Protein AF-A0A1Q8ZGW3-F1 (afdb_monomer)

Radius of gyration: 12.02 Å; Cα contacts (8 Å, |Δi|>4): 126; chains: 1; bounding box: 29×23×27 Å

Foldseek 3Di:
DDQDWDKDWDAFAKFFADLQLQDPPPRGDPPRCPPVPDGTDIDGDRGIDIDIGGPSVPRDNVCSPPDD

Nearest PDB structures (foldseek):
  3tbn-assembly1_A  TM=8.783E-01  e=8.863E-05  Paramagnetospirillum magneticum AMB-1
  6avj-assembly3_C  TM=8.639E-01  e=6.453E-04  Homo sapiens
  6z1p-assembly1_AV  TM=7.656E-01  e=1.396E-02  Tetrahymena thermophila SB210
  7nuo-assembly1_1  TM=2.423E-01  e=7.911E+00  rhinovirus B14

Structure (mmCIF, N/CA/C/O backbone):
data_AF-A0A1Q8ZGW3-F1
#
_entry.id   AF-A0A1Q8ZGW3-F1
#
loop_
_atom_site.group_PDB
_atom_site.id
_atom_site.type_symbol
_atom_site.label_atom_id
_atom_site.label_alt_id
_atom_site.label_comp_id
_atom_site.label_asym_id
_atom_site.label_entity_id
_atom_site.label_seq_id
_atom_site.pdbx_PDB_ins_code
_atom_site.Cartn_x
_atom_site.Cartn_y
_atom_site.Cartn_z
_atom_site.occupancy
_atom_site.B_iso_or_equiv
_atom_site.auth_seq_id
_atom_site.auth_comp_id
_atom_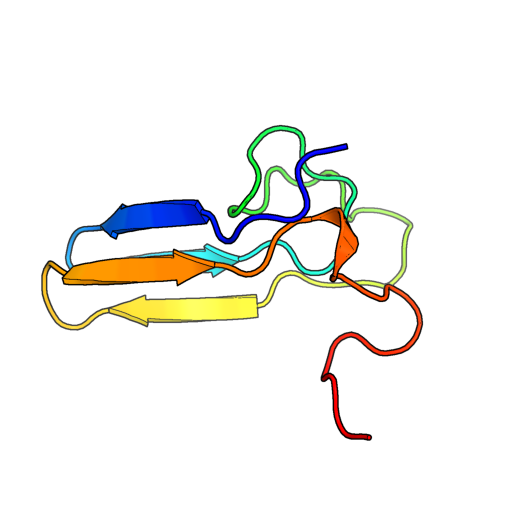site.auth_asym_id
_atom_site.auth_atom_id
_atom_site.pdbx_PDB_model_num
ATOM 1 N N . MET A 1 1 ? 14.876 11.591 2.523 1.00 51.38 1 MET A N 1
ATOM 2 C CA . MET A 1 1 ? 13.810 10.603 2.252 1.00 51.38 1 MET A CA 1
ATOM 3 C C . MET A 1 1 ? 13.199 10.238 3.593 1.00 51.38 1 MET A C 1
ATOM 5 O O . MET A 1 1 ? 13.973 9.985 4.506 1.00 51.38 1 MET A O 1
ATOM 9 N N . SER A 1 2 ? 11.877 10.341 3.765 1.00 59.28 2 SER A N 1
ATOM 10 C CA . SER A 1 2 ? 11.237 10.127 5.073 1.00 59.28 2 SER A CA 1
ATOM 11 C C . SER A 1 2 ? 11.427 8.686 5.539 1.00 59.28 2 SER A C 1
ATOM 13 O O . SER A 1 2 ? 10.906 7.759 4.932 1.00 59.28 2 SER A O 1
ATOM 15 N N . THR A 1 3 ? 12.176 8.520 6.624 1.00 74.81 3 THR A N 1
ATOM 16 C CA . THR A 1 3 ? 12.465 7.245 7.299 1.00 74.81 3 THR A CA 1
ATOM 17 C C . THR A 1 3 ? 11.422 6.888 8.360 1.00 74.81 3 THR A C 1
ATOM 19 O O . THR A 1 3 ? 11.625 5.963 9.137 1.00 74.81 3 THR A O 1
ATOM 22 N N . GLN A 1 4 ? 10.326 7.644 8.431 1.00 84.81 4 GLN A N 1
ATOM 23 C CA . GLN A 1 4 ? 9.291 7.481 9.445 1.00 84.81 4 GLN A CA 1
ATOM 24 C C . GLN A 1 4 ? 8.134 6.635 8.905 1.00 84.81 4 GLN A C 1
ATOM 26 O O . GLN A 1 4 ? 7.791 6.777 7.725 1.00 84.81 4 GLN A O 1
ATOM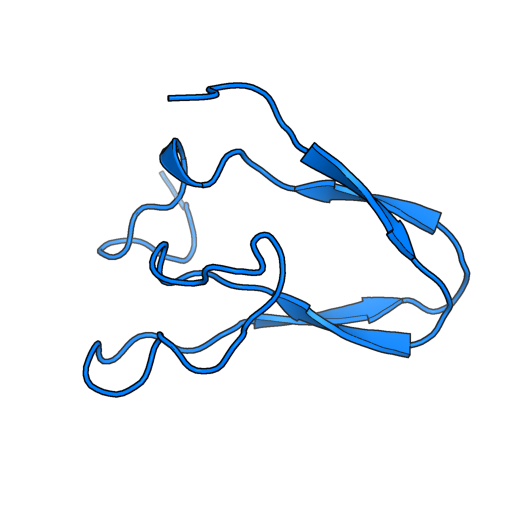 31 N N . PRO A 1 5 ? 7.526 5.780 9.747 1.00 89.31 5 PRO A N 1
ATOM 32 C CA . PRO A 1 5 ? 6.315 5.064 9.380 1.00 89.31 5 PRO A CA 1
ATOM 33 C C . PRO A 1 5 ? 5.195 6.045 9.022 1.00 89.31 5 PRO A C 1
ATOM 35 O O . PRO A 1 5 ? 5.158 7.188 9.482 1.00 89.31 5 PRO A O 1
ATOM 38 N N . ILE A 1 6 ? 4.288 5.590 8.164 1.00 90.88 6 ILE A N 1
ATOM 39 C CA . ILE A 1 6 ? 3.143 6.369 7.705 1.00 90.88 6 ILE A CA 1
ATOM 40 C C . ILE A 1 6 ? 1.887 5.727 8.271 1.00 90.88 6 ILE A C 1
ATOM 42 O O . ILE A 1 6 ? 1.536 4.613 7.891 1.00 90.88 6 ILE A O 1
ATOM 46 N N . THR A 1 7 ? 1.176 6.449 9.125 1.00 94.44 7 THR A N 1
ATOM 47 C CA . THR A 1 7 ? -0.139 6.030 9.614 1.00 94.44 7 THR A CA 1
ATOM 48 C C . THR A 1 7 ? -1.221 6.411 8.605 1.00 94.44 7 THR A C 1
ATOM 50 O O . THR A 1 7 ? -1.202 7.516 8.047 1.00 94.44 7 THR A O 1
ATOM 53 N N . ARG A 1 8 ? -2.165 5.503 8.350 1.00 95.00 8 ARG A N 1
ATOM 54 C CA . ARG A 1 8 ? -3.375 5.765 7.560 1.00 95.00 8 ARG A CA 1
ATOM 55 C C . ARG A 1 8 ? -4.595 5.216 8.274 1.00 95.00 8 ARG A C 1
ATOM 57 O O . ARG A 1 8 ? -4.587 4.075 8.719 1.00 95.00 8 ARG A O 1
ATOM 64 N N . GLU A 1 9 ? -5.638 6.026 8.326 1.00 96.19 9 GLU A N 1
ATOM 65 C CA . GLU A 1 9 ? -6.968 5.610 8.758 1.00 96.19 9 GLU A CA 1
ATOM 66 C C . GLU A 1 9 ? -7.669 4.966 7.561 1.00 96.19 9 GLU A C 1
ATOM 68 O O . GLU A 1 9 ? -7.741 5.565 6.484 1.00 96.19 9 GLU A O 1
ATOM 73 N N . LEU A 1 10 ? -8.103 3.719 7.724 1.00 96.62 10 LEU A N 1
ATOM 74 C CA . LEU A 1 10 ? -8.740 2.927 6.678 1.00 96.62 10 LEU A CA 1
ATOM 75 C C . LEU A 1 10 ? -10.048 2.358 7.196 1.00 96.62 10 LEU A C 1
ATOM 77 O O . LEU A 1 10 ? -10.140 2.015 8.366 1.00 96.62 10 LEU A O 1
ATOM 81 N N . GLU A 1 11 ? -11.027 2.241 6.308 1.00 97.44 11 GLU A N 1
ATOM 82 C CA . GLU A 1 11 ? -12.318 1.622 6.591 1.00 97.44 11 GLU A CA 1
ATOM 83 C C . GLU A 1 11 ? -12.242 0.098 6.421 1.00 97.44 11 GLU A C 1
ATOM 85 O O . GLU A 1 11 ? -11.245 -0.446 5.939 1.00 97.44 11 GLU A O 1
ATOM 90 N N . ALA A 1 12 ? -13.321 -0.599 6.780 1.00 97.38 12 ALA A N 1
ATOM 91 C CA . ALA A 1 12 ? -13.465 -2.011 6.448 1.00 97.38 12 ALA A CA 1
ATOM 92 C C . ALA A 1 12 ? -13.377 -2.214 4.927 1.00 97.38 12 ALA A C 1
ATOM 94 O O . ALA A 1 12 ? -14.073 -1.547 4.154 1.00 97.38 12 ALA A O 1
ATOM 95 N N . GLY A 1 13 ? -12.545 -3.154 4.486 1.00 96.88 13 GLY A N 1
ATOM 96 C CA . GLY A 1 13 ? -12.394 -3.455 3.069 1.00 96.88 13 GLY A CA 1
ATOM 97 C C . GLY A 1 13 ? -11.069 -4.104 2.698 1.00 96.88 13 GLY A C 1
ATOM 98 O O . GLY A 1 13 ? -10.189 -4.340 3.527 1.00 96.88 13 GLY A O 1
ATOM 99 N N . THR A 1 14 ? -10.935 -4.392 1.407 1.00 96.69 14 THR A N 1
ATOM 100 C CA . THR A 1 14 ? -9.726 -4.974 0.824 1.00 96.69 14 THR A CA 1
ATOM 101 C C . THR A 1 14 ? -8.863 -3.884 0.197 1.00 96.69 14 THR A C 1
ATOM 103 O O . THR A 1 14 ? -9.296 -3.159 -0.699 1.00 96.69 14 THR A O 1
ATOM 106 N N . TYR A 1 15 ? -7.606 -3.818 0.619 1.00 95.75 15 TYR A N 1
ATOM 107 C CA . TYR A 1 15 ? -6.609 -2.868 0.145 1.00 95.75 15 TYR A CA 1
ATOM 108 C C . TYR A 1 15 ? -5.438 -3.596 -0.508 1.00 95.75 15 TYR A C 1
ATOM 110 O O . TYR A 1 15 ? -4.999 -4.650 -0.050 1.00 95.75 15 TYR A O 1
ATOM 118 N N . TRP A 1 16 ? -4.884 -2.999 -1.561 1.00 96.12 16 TRP A N 1
ATOM 119 C CA . TRP A 1 16 ? -3.669 -3.484 -2.211 1.00 96.12 16 TRP A CA 1
ATOM 120 C C . TRP A 1 16 ? -2.484 -2.637 -1.770 1.00 96.12 16 TRP A C 1
ATOM 122 O O . TRP A 1 16 ? -2.360 -1.475 -2.157 1.00 96.12 16 TRP A O 1
ATOM 132 N N . VAL A 1 17 ? -1.610 -3.222 -0.962 1.00 95.00 17 VAL A N 1
ATOM 133 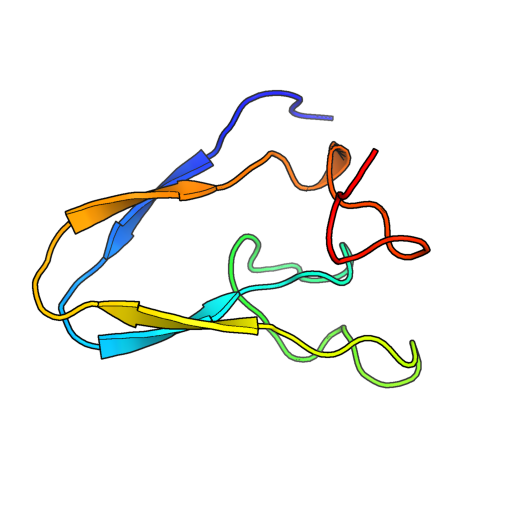C CA . VAL A 1 17 ? -0.438 -2.564 -0.388 1.00 95.00 17 VAL A CA 1
ATOM 134 C C . VAL A 1 17 ? 0.741 -2.690 -1.346 1.00 95.00 17 VAL A C 1
ATOM 136 O O . VAL A 1 17 ? 1.032 -3.763 -1.882 1.00 95.00 17 VAL A O 1
ATOM 139 N N . CYS A 1 18 ? 1.415 -1.570 -1.586 1.00 93.56 18 CYS A N 1
ATOM 140 C CA . CYS A 1 18 ? 2.604 -1.517 -2.416 1.00 93.56 18 CYS A CA 1
ATOM 141 C C . CYS A 1 18 ? 3.787 -2.170 -1.696 1.00 93.56 18 CYS A C 1
ATOM 143 O O . CYS A 1 18 ? 4.163 -1.763 -0.604 1.00 93.56 18 CYS A O 1
ATOM 145 N N . THR A 1 19 ? 4.418 -3.126 -2.366 1.00 91.25 19 THR A N 1
ATOM 146 C CA . THR A 1 19 ? 5.658 -3.792 -1.928 1.00 91.25 19 THR A CA 1
ATOM 147 C C . THR A 1 19 ? 6.835 -3.481 -2.858 1.00 91.25 19 THR A C 1
ATOM 149 O O . THR A 1 19 ? 7.980 -3.772 -2.540 1.00 91.25 19 THR A O 1
ATOM 152 N N . CYS A 1 20 ? 6.574 -2.858 -4.015 1.00 91.06 20 CYS A N 1
ATOM 153 C CA . CYS A 1 20 ? 7.577 -2.645 -5.062 1.00 91.06 20 CYS A CA 1
ATOM 154 C C . CYS A 1 20 ? 8.403 -1.358 -4.914 1.00 91.06 20 CYS A C 1
ATOM 156 O O . CYS A 1 20 ? 9.323 -1.143 -5.700 1.00 91.06 20 CYS A O 1
ATOM 158 N N . GLY A 1 21 ? 8.029 -0.465 -3.991 1.00 88.19 21 GLY A N 1
ATOM 159 C CA . GLY A 1 21 ? 8.692 0.830 -3.775 1.00 88.19 21 GLY A CA 1
ATOM 160 C C . GLY A 1 21 ? 8.516 1.867 -4.896 1.00 88.19 21 GLY A C 1
ATOM 161 O O . GLY A 1 21 ? 9.061 2.959 -4.796 1.00 88.19 21 GLY A O 1
ATOM 162 N N . ARG A 1 22 ? 7.757 1.558 -5.959 1.00 91.00 22 ARG A N 1
ATOM 163 C CA . ARG A 1 22 ? 7.569 2.433 -7.138 1.00 91.00 22 ARG A CA 1
ATOM 164 C C . ARG A 1 22 ? 6.262 3.230 -7.145 1.00 91.00 22 ARG A C 1
ATOM 166 O O . ARG A 1 22 ? 6.083 4.070 -8.019 1.00 91.00 22 ARG A O 1
ATOM 173 N N . SER A 1 23 ? 5.339 2.937 -6.228 1.00 92.19 23 SER A N 1
ATOM 174 C CA . SER A 1 23 ? 4.027 3.593 -6.209 1.00 92.19 23 SER A CA 1
ATOM 175 C C . SER A 1 23 ? 4.142 5.064 -5.831 1.00 92.19 23 SER A C 1
ATOM 177 O O . SER A 1 23 ? 4.758 5.401 -4.819 1.00 92.19 23 SER A O 1
ATOM 179 N N . GLN A 1 24 ? 3.486 5.927 -6.604 1.00 91.81 24 GLN A N 1
ATOM 180 C CA . GLN A 1 24 ? 3.323 7.342 -6.262 1.00 91.81 24 GLN A CA 1
ATOM 181 C C . GLN A 1 24 ? 2.226 7.552 -5.211 1.00 91.81 24 GLN A C 1
ATOM 183 O O . GLN A 1 24 ? 2.193 8.586 -4.552 1.00 91.81 24 GLN A O 1
ATOM 188 N N . ASN A 1 25 ? 1.362 6.552 -5.021 1.00 92.12 25 ASN A N 1
ATOM 189 C CA . ASN A 1 25 ? 0.297 6.541 -4.023 1.00 92.12 25 ASN A CA 1
ATOM 190 C C . ASN A 1 25 ? 0.650 5.653 -2.815 1.00 92.12 25 ASN A C 1
ATOM 192 O O . ASN A 1 25 ? -0.201 4.940 -2.283 1.00 92.12 25 ASN A O 1
ATOM 196 N N . TYR A 1 26 ? 1.925 5.635 -2.413 1.00 90.62 26 TYR A N 1
ATOM 197 C CA . TYR A 1 26 ? 2.374 4.876 -1.246 1.00 90.62 26 TYR A CA 1
ATOM 198 C C . TYR A 1 26 ? 1.564 5.278 0.008 1.00 90.62 2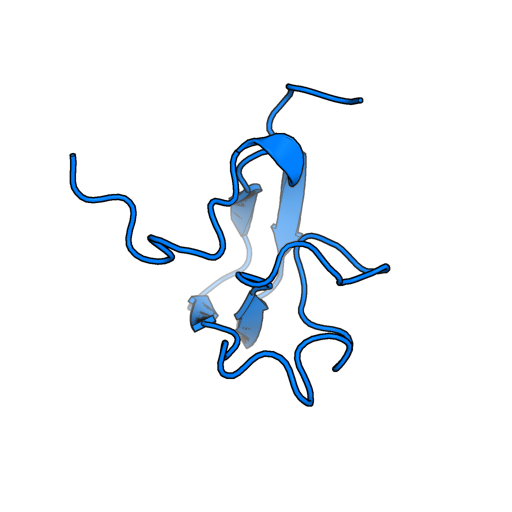6 TYR A C 1
ATOM 200 O O . TYR A 1 26 ? 1.415 6.477 0.258 1.00 90.62 26 TYR A O 1
ATOM 208 N N . PRO A 1 27 ? 1.027 4.328 0.804 1.00 93.44 27 PRO A N 1
ATOM 209 C CA . PRO A 1 27 ? 1.370 2.900 0.893 1.00 93.44 27 PRO A CA 1
ATOM 210 C C . PRO A 1 27 ? 0.623 1.960 -0.063 1.00 93.44 27 PRO A C 1
ATOM 212 O O . PRO A 1 27 ? 0.885 0.758 -0.077 1.00 93.44 27 PRO A O 1
ATOM 215 N N . PHE A 1 28 ? -0.294 2.470 -0.879 1.00 95.75 28 PHE A N 1
ATOM 216 C CA . PHE A 1 28 ? -1.138 1.652 -1.744 1.00 95.75 28 PHE A CA 1
ATOM 217 C C . PHE A 1 28 ? -0.519 1.424 -3.116 1.00 95.75 28 PHE A C 1
ATOM 219 O O . PHE A 1 28 ? 0.319 2.186 -3.600 1.00 95.75 28 PHE A O 1
ATOM 226 N N . CYS A 1 29 ? -0.928 0.339 -3.759 1.00 95.69 29 CYS A N 1
ATOM 227 C CA . CYS A 1 29 ? -0.544 0.027 -5.121 1.00 95.69 29 CYS A CA 1
ATOM 228 C C . CYS A 1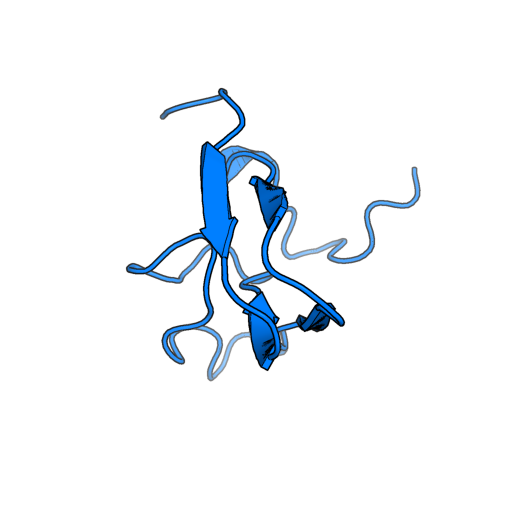 29 ? -1.307 0.908 -6.118 1.00 95.69 29 CYS A C 1
ATOM 230 O O . CYS A 1 29 ? -2.532 0.921 -6.135 1.00 95.69 29 CYS A O 1
ATOM 232 N N . ASP A 1 30 ? -0.571 1.572 -7.004 1.00 95.56 30 ASP A N 1
ATOM 233 C CA . ASP A 1 30 ? -1.083 2.384 -8.117 1.00 95.56 30 ASP A CA 1
ATOM 234 C C . ASP A 1 30 ? -0.888 1.712 -9.494 1.00 95.56 30 ASP A C 1
ATOM 236 O O . ASP A 1 30 ? -1.254 2.262 -10.527 1.00 95.56 30 ASP A O 1
ATOM 240 N N . GLY A 1 31 ? -0.298 0.512 -9.522 1.00 94.69 31 GLY A N 1
ATOM 241 C CA . GLY A 1 31 ? 0.027 -0.217 -10.752 1.00 94.69 31 GLY A CA 1
ATOM 242 C C . GLY A 1 31 ? 1.458 -0.018 -11.259 1.00 94.69 31 GLY A C 1
ATOM 243 O O . GLY A 1 31 ? 1.857 -0.713 -12.195 1.00 94.69 31 GLY A O 1
ATOM 244 N N . SER A 1 32 ? 2.270 0.821 -10.608 1.00 94.69 32 SER A N 1
ATOM 245 C CA . SER A 1 32 ? 3.680 1.055 -10.967 1.00 94.69 32 SER A CA 1
ATOM 246 C C . SER A 1 32 ? 4.588 -0.176 -10.790 1.00 94.69 32 SER A C 1
ATOM 248 O O . SER A 1 32 ? 5.754 -0.157 -11.175 1.00 94.69 32 SER A O 1
ATOM 250 N N . HIS A 1 33 ? 4.068 -1.277 -10.236 1.00 92.56 33 HIS A N 1
ATOM 251 C CA . HIS A 1 33 ? 4.782 -2.552 -10.105 1.00 92.56 33 HIS A CA 1
ATOM 252 C C . HIS A 1 33 ? 4.930 -3.317 -11.434 1.00 92.56 33 HIS A C 1
ATOM 254 O O . HIS A 1 33 ? 5.744 -4.240 -11.523 1.00 92.56 33 HIS A O 1
ATOM 260 N N . LYS A 1 34 ? 4.154 -2.981 -12.472 1.00 93.56 34 LYS A N 1
ATOM 261 C CA . LYS A 1 34 ? 4.190 -3.697 -13.758 1.00 93.56 34 LYS A CA 1
ATOM 262 C C . LYS A 1 34 ? 5.604 -3.705 -14.350 1.00 93.56 34 LYS A C 1
ATOM 264 O O . LYS A 1 34 ? 6.284 -2.687 -14.373 1.00 93.56 34 LYS A O 1
ATOM 269 N N . GLY A 1 35 ? 6.044 -4.871 -14.822 1.00 90.94 35 GLY A N 1
ATOM 270 C CA . GLY A 1 35 ? 7.385 -5.065 -15.388 1.00 90.94 35 GLY A CA 1
ATOM 271 C C . GLY A 1 35 ? 8.504 -5.267 -14.360 1.00 90.94 35 GLY A C 1
ATOM 272 O O . GLY A 1 35 ? 9.631 -5.536 -14.758 1.00 90.94 35 GLY A O 1
ATOM 273 N N . SER A 1 36 ? 8.217 -5.189 -13.054 1.00 86.44 36 SER A N 1
ATOM 274 C CA . SER A 1 36 ? 9.225 -5.423 -12.007 1.00 86.44 36 SER A CA 1
ATOM 275 C C . SER A 1 36 ? 9.307 -6.863 -11.495 1.00 86.44 36 SER A C 1
ATOM 277 O O . SER A 1 36 ? 10.213 -7.174 -10.734 1.00 86.44 36 SER A O 1
ATOM 279 N N . GLY A 1 37 ? 8.348 -7.722 -11.857 1.00 89.25 37 GLY A N 1
ATOM 280 C CA . GLY A 1 37 ? 8.197 -9.061 -11.272 1.00 89.25 37 GLY A CA 1
ATOM 281 C C . GLY A 1 37 ? 7.623 -9.067 -9.847 1.00 89.25 37 GLY A C 1
ATOM 282 O O . GLY A 1 37 ? 7.289 -10.130 -9.339 1.00 89.25 37 GLY A O 1
ATOM 283 N N . LEU A 1 38 ? 7.454 -7.896 -9.223 1.00 90.44 38 LEU A N 1
ATOM 284 C CA . LEU A 1 38 ? 6.864 -7.748 -7.893 1.00 90.44 38 LEU A CA 1
ATOM 285 C C . LEU A 1 38 ? 5.351 -7.563 -7.980 1.00 90.44 38 LEU A C 1
ATOM 287 O O . LEU A 1 38 ? 4.837 -6.947 -8.918 1.00 90.44 38 LEU A O 1
ATOM 291 N N . GLN A 1 39 ? 4.646 -8.058 -6.966 1.00 91.62 39 GLN A N 1
ATOM 292 C CA . GLN A 1 39 ? 3.192 -7.970 -6.856 1.00 91.62 39 GLN A CA 1
ATOM 293 C C . GLN A 1 39 ? 2.783 -7.269 -5.558 1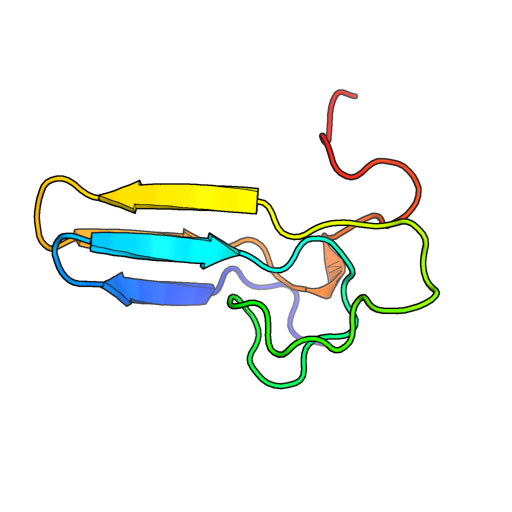.00 91.62 39 GLN A C 1
ATOM 295 O O . GLN A 1 39 ? 3.446 -7.452 -4.533 1.00 91.62 39 GLN A O 1
ATOM 300 N N . PRO A 1 40 ? 1.701 -6.472 -5.575 1.00 92.94 40 PRO A N 1
ATOM 301 C CA . PRO A 1 40 ? 1.161 -5.884 -4.359 1.00 92.94 40 PRO A CA 1
ATOM 302 C C . PRO A 1 40 ? 0.578 -6.959 -3.438 1.00 92.94 40 PRO A C 1
ATOM 304 O O . PRO A 1 40 ? 0.121 -8.007 -3.895 1.00 92.94 40 PRO A O 1
ATOM 307 N N . ARG A 1 41 ? 0.544 -6.670 -2.137 1.00 93.25 41 ARG A N 1
ATOM 308 C CA . ARG A 1 41 ? -0.044 -7.558 -1.129 1.00 93.25 41 ARG A CA 1
ATOM 309 C C . ARG A 1 41 ? -1.489 -7.157 -0.851 1.00 93.25 41 ARG A C 1
ATOM 311 O O . ARG A 1 41 ? -1.753 -5.982 -0.607 1.00 93.25 41 ARG A O 1
ATOM 318 N N . SER A 1 42 ? -2.412 -8.114 -0.849 1.00 93.75 42 SER A N 1
ATOM 319 C CA . SER A 1 42 ? -3.774 -7.882 -0.363 1.00 93.75 42 SER A CA 1
ATOM 320 C C . SER A 1 42 ? -3.784 -7.811 1.162 1.00 93.75 42 SER A C 1
ATOM 322 O O . SER A 1 42 ? -3.227 -8.680 1.836 1.00 93.75 42 SER A O 1
ATOM 324 N N . MET A 1 43 ? -4.447 -6.799 1.697 1.00 94.31 43 MET A N 1
ATOM 325 C CA . MET A 1 43 ? -4.737 -6.645 3.114 1.00 94.31 43 MET A CA 1
ATOM 326 C C . MET A 1 43 ? -6.243 -6.462 3.266 1.00 94.31 43 MET A C 1
ATOM 328 O O . MET A 1 43 ? -6.818 -5.596 2.613 1.00 94.31 43 MET A O 1
ATOM 332 N N . GLU A 1 44 ? -6.876 -7.279 4.099 1.00 95.94 44 GLU A N 1
ATOM 333 C CA . GLU A 1 44 ? -8.304 -7.177 4.398 1.00 95.94 44 GLU A CA 1
ATOM 334 C C . GLU A 1 44 ? -8.491 -6.641 5.814 1.00 95.94 44 GLU A C 1
ATOM 336 O O . GLU A 1 44 ? -7.853 -7.119 6.753 1.00 95.94 44 GLU A O 1
ATOM 341 N N . LEU A 1 45 ? -9.341 -5.627 5.945 1.00 96.00 45 LEU A N 1
ATOM 342 C CA . LEU A 1 45 ? -9.717 -5.011 7.207 1.00 96.00 45 LEU A CA 1
ATOM 343 C C . LEU A 1 45 ? -11.183 -5.323 7.485 1.00 96.00 45 LEU A C 1
ATOM 345 O O . LEU A 1 45 ? -12.046 -5.005 6.669 1.00 96.00 45 LEU A O 1
ATOM 349 N N . ALA A 1 46 ? -11.459 -5.943 8.631 1.00 96.38 46 ALA A N 1
ATOM 350 C CA . ALA A 1 46 ? -12.826 -6.262 9.043 1.00 96.38 46 ALA A CA 1
ATOM 351 C C . ALA A 1 46 ? -13.613 -5.016 9.490 1.00 96.38 46 ALA A C 1
ATOM 353 O O . ALA A 1 46 ? -14.835 -4.980 9.382 1.00 96.38 46 ALA A O 1
ATOM 354 N N . GLU A 1 47 ? -12.910 -3.992 9.970 1.00 96.69 47 GLU A N 1
ATOM 355 C CA . GLU A 1 47 ? -13.462 -2.754 10.513 1.00 96.69 47 GLU A CA 1
ATOM 356 C C . GLU A 1 47 ? -12.497 -1.586 10.284 1.00 96.69 47 GLU A C 1
ATOM 358 O O . GLU A 1 47 ? -11.355 -1.785 9.857 1.00 96.69 47 GLU A O 1
ATOM 363 N N . ALA A 1 48 ? -12.971 -0.365 10.540 1.00 96.94 48 ALA A N 1
ATOM 364 C CA . ALA A 1 48 ? -12.160 0.828 10.377 1.00 96.94 48 ALA A CA 1
ATOM 365 C C . ALA A 1 48 ? -11.054 0.896 11.441 1.00 96.94 48 ALA A C 1
ATOM 367 O O . ALA A 1 48 ? -11.333 0.816 12.637 1.00 96.94 48 ALA A O 1
ATOM 368 N N . GLN A 1 49 ? -9.799 1.056 11.020 1.00 96.12 49 GLN A N 1
ATOM 369 C CA . GLN A 1 49 ? -8.657 1.144 11.929 1.00 96.12 49 GLN A CA 1
ATOM 370 C C . GLN A 1 49 ? -7.504 1.982 11.368 1.00 96.12 49 GLN A C 1
ATOM 372 O O . GLN A 1 49 ? -7.328 2.135 10.156 1.00 96.12 49 GLN A O 1
ATOM 377 N N . SER A 1 50 ? -6.670 2.485 12.277 1.00 96.38 50 SER A N 1
ATOM 378 C CA . SER A 1 50 ? -5.410 3.152 11.951 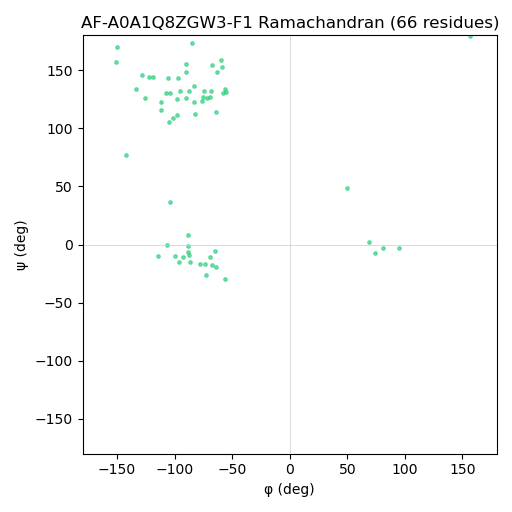1.00 96.38 50 SER A CA 1
ATOM 379 C C . SER A 1 50 ? -4.318 2.115 11.721 1.00 96.38 50 SER A C 1
ATOM 381 O O . SER A 1 50 ? -3.892 1.435 12.652 1.00 96.38 50 SER A O 1
ATOM 383 N N . VAL A 1 51 ? -3.850 2.000 10.482 1.00 95.31 51 VAL A N 1
ATOM 384 C CA . VAL A 1 51 ? -2.785 1.073 10.092 1.00 95.31 51 VAL A CA 1
ATOM 385 C C . VAL A 1 51 ? -1.487 1.842 9.894 1.00 95.31 51 VAL A C 1
ATOM 387 O O . VAL A 1 51 ? -1.440 2.848 9.182 1.00 95.31 51 VAL A O 1
ATOM 390 N N . GLU A 1 52 ? -0.417 1.358 10.513 1.00 93.94 52 GLU A N 1
ATOM 391 C CA . GLU A 1 52 ? 0.933 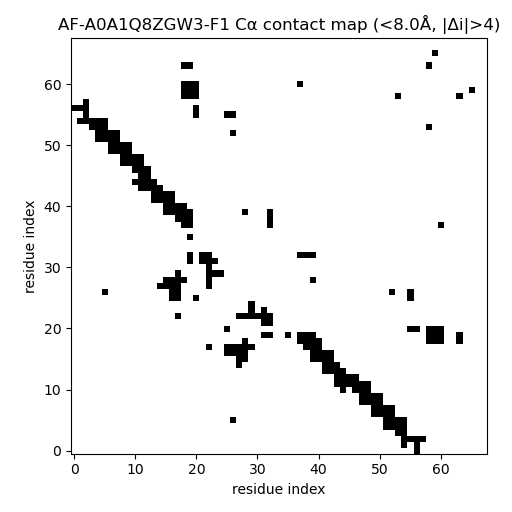1.865 10.301 1.00 93.94 52 GLU A CA 1
ATOM 392 C C . GLU A 1 52 ? 1.611 1.099 9.166 1.00 93.94 52 GLU A C 1
ATOM 394 O O . GLU A 1 52 ? 1.708 -0.127 9.179 1.00 93.94 52 GLU A O 1
ATOM 399 N N . PHE A 1 53 ? 2.103 1.837 8.178 1.00 91.88 53 PHE A N 1
ATOM 400 C CA . PHE A 1 53 ? 2.884 1.297 7.077 1.00 91.88 53 PHE A CA 1
ATOM 401 C C . PHE A 1 53 ? 4.356 1.656 7.268 1.00 91.88 53 PHE A C 1
ATOM 403 O O . PHE A 1 53 ? 4.660 2.774 7.702 1.00 91.88 53 PHE A O 1
ATOM 410 N N . PRO A 1 54 ? 5.293 0.760 6.906 1.00 89.31 54 PRO A N 1
ATOM 411 C CA . PRO A 1 54 ? 6.709 1.101 6.928 1.00 89.31 54 PRO A CA 1
ATOM 412 C C . PRO A 1 54 ? 6.975 2.292 5.992 1.00 89.31 54 PRO A C 1
ATOM 414 O O . PRO A 1 54 ? 6.182 2.555 5.086 1.00 89.31 54 PRO A O 1
ATOM 417 N N . PRO A 1 55 ? 8.072 3.042 6.147 1.00 88.06 55 PRO A N 1
ATOM 418 C CA . PRO A 1 55 ? 8.459 4.009 5.127 1.00 88.06 55 PRO A CA 1
ATOM 419 C C . PRO A 1 55 ? 8.775 3.281 3.813 1.00 88.06 55 PRO A C 1
ATOM 421 O O . PRO A 1 55 ? 9.318 2.178 3.821 1.00 88.06 55 PRO A O 1
ATOM 424 N N . ALA A 1 56 ? 8.518 3.923 2.670 1.00 84.31 56 ALA A N 1
ATOM 425 C CA . ALA A 1 56 ? 8.862 3.356 1.362 1.00 84.31 56 ALA A CA 1
ATOM 426 C C . ALA A 1 56 ? 10.363 3.016 1.246 1.00 84.31 56 ALA A C 1
ATOM 428 O O . ALA A 1 56 ? 10.729 2.065 0.564 1.00 84.31 56 ALA A O 1
ATOM 429 N N . SER A 1 57 ? 11.226 3.751 1.959 1.00 82.56 57 SER A N 1
ATOM 430 C CA . SER A 1 57 ? 12.667 3.478 2.046 1.00 82.56 57 SER A CA 1
ATOM 431 C C . SER A 1 57 ? 13.024 2.179 2.779 1.00 82.56 57 SER A C 1
ATOM 433 O O . SER A 1 57 ? 14.144 1.7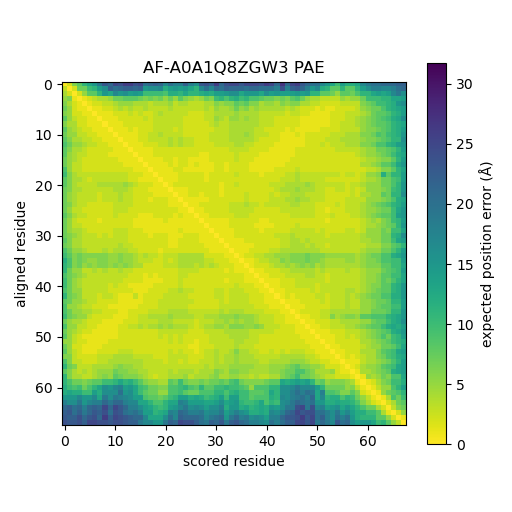09 2.625 1.00 82.56 57 SER A O 1
ATOM 435 N N . SER A 1 58 ? 12.108 1.606 3.565 1.00 83.69 58 SER A N 1
ATOM 436 C CA . SER A 1 58 ? 12.288 0.294 4.202 1.00 83.69 58 SER A CA 1
ATOM 437 C C . SER A 1 58 ? 11.823 -0.865 3.321 1.00 83.69 58 SER A C 1
ATOM 439 O O . SER A 1 58 ? 12.020 -2.016 3.699 1.00 83.69 58 SER A O 1
ATOM 441 N N . LEU A 1 59 ? 11.207 -0.598 2.163 1.00 79.31 59 LEU A N 1
ATOM 442 C CA . LEU A 1 59 ? 10.841 -1.659 1.233 1.00 79.31 59 LEU A CA 1
ATOM 443 C C . LEU A 1 59 ? 12.075 -2.150 0.486 1.00 79.31 59 LEU A C 1
ATOM 445 O O . LEU A 1 59 ? 12.742 -1.377 -0.202 1.00 79.31 59 LEU A O 1
ATOM 449 N N . ASN A 1 60 ? 12.327 -3.453 0.585 1.00 71.19 60 ASN A N 1
ATOM 450 C CA . ASN A 1 60 ? 13.395 -4.104 -0.148 1.00 71.19 60 ASN A CA 1
ATOM 451 C C . ASN A 1 60 ? 12.811 -4.912 -1.322 1.00 71.19 60 ASN A C 1
ATOM 453 O O . ASN A 1 60 ? 12.232 -5.973 -1.093 1.00 71.19 60 ASN A O 1
ATOM 457 N N . PRO A 1 61 ? 12.932 -4.450 -2.581 1.00 66.06 61 PRO A N 1
ATOM 458 C CA . PRO A 1 61 ? 12.347 -5.140 -3.734 1.00 66.06 61 PRO A CA 1
ATOM 459 C C . PRO A 1 61 ? 12.954 -6.530 -3.990 1.00 66.06 61 PRO A C 1
ATOM 461 O O . PRO A 1 61 ? 12.336 -7.345 -4.662 1.00 66.06 61 PRO A O 1
ATOM 464 N N . GLU A 1 62 ? 14.141 -6.815 -3.459 1.00 65.38 62 GLU A N 1
ATOM 465 C CA . GLU A 1 62 ? 14.804 -8.129 -3.514 1.00 65.38 62 GLU A CA 1
ATOM 466 C C . GLU A 1 62 ? 14.388 -9.082 -2.370 1.00 65.38 62 GLU A C 1
ATOM 468 O O . GLU A 1 62 ? 14.611 -10.284 -2.478 1.00 65.38 62 GLU A O 1
ATOM 473 N N . ASN A 1 63 ? 13.748 -8.581 -1.302 1.00 60.75 63 ASN A N 1
ATOM 474 C CA . ASN A 1 63 ? 13.176 -9.386 -0.212 1.00 60.75 63 ASN A CA 1
ATOM 475 C C . ASN A 1 63 ? 11.844 -8.762 0.260 1.00 60.75 63 ASN A C 1
ATOM 477 O O . ASN A 1 63 ? 11.805 -8.090 1.296 1.00 60.75 63 ASN A O 1
ATOM 481 N N . PRO A 1 64 ? 10.749 -8.955 -0.499 1.00 58.34 64 PRO A N 1
ATOM 482 C CA . PRO A 1 64 ? 9.452 -8.337 -0.216 1.00 58.34 64 PRO A CA 1
ATOM 483 C C . PRO A 1 64 ? 8.768 -8.885 1.048 1.00 58.34 64 PRO A C 1
ATOM 485 O O . PRO A 1 64 ? 7.771 -8.317 1.492 1.00 58.34 64 PRO A O 1
ATOM 488 N N . GLU A 1 65 ? 9.280 -9.983 1.615 1.00 55.41 65 GLU A N 1
ATOM 489 C CA . GLU A 1 65 ? 8.723 -10.657 2.792 1.00 55.41 65 GLU A CA 1
ATOM 490 C C . GLU A 1 65 ? 9.406 -10.242 4.096 1.00 55.41 65 GLU A C 1
ATOM 492 O O . GLU A 1 65 ? 8.845 -10.478 5.163 1.00 55.41 65 GLU A O 1
ATOM 497 N N . GLY A 1 66 ? 10.582 -9.603 4.026 1.00 49.00 66 GLY A N 1
ATOM 498 C CA . GLY A 1 66 ? 11.295 -9.130 5.208 1.00 49.00 66 GLY A CA 1
ATOM 499 C C . GLY A 1 66 ? 11.438 -10.210 6.283 1.00 49.00 66 GLY A C 1
ATOM 500 O O . GLY A 1 66 ? 11.115 -9.955 7.438 1.00 49.00 66 GLY A O 1
ATOM 501 N N . ASN A 1 67 ? 11.879 -11.419 5.923 1.00 38.97 67 ASN A N 1
ATOM 502 C CA . ASN A 1 67 ? 12.428 -12.347 6.910 1.00 38.97 67 ASN A CA 1
ATOM 503 C C . ASN A 1 67 ? 13.955 -12.237 6.871 1.00 38.97 67 ASN A C 1
ATOM 505 O O . ASN A 1 67 ? 14.580 -12.559 5.857 1.00 38.97 67 ASN A O 1
ATOM 509 N N . GLY A 1 68 ? 14.514 -11.699 7.950 1.00 36.56 68 GLY A N 1
ATOM 510 C CA . GLY A 1 68 ? 15.933 -11.647 8.273 1.00 36.56 68 GLY A CA 1
ATOM 511 C C . GLY A 1 68 ? 16.085 -11.880 9.764 1.00 36.56 68 GLY A C 1
ATOM 512 O O . GLY A 1 68 ? 15.241 -11.333 10.511 1.00 36.56 68 GLY A O 1
#

Mean predicted aligned error: 5.38 Å

pLDDT: mean 86.37, std 14.75, range [36.56, 97.44]

Secondary structure (DSSP, 8-state):
---S-EEEEE-SEEEEE--SS--TTTTB--STTTTSS--PEEEEESS-EEEEE--GGG--TT-TT---

Sequence (68 aa):
MSTQPITRELEAGTYWVCTCGRSQNYPFCDGSHKGSGLQPRSMELAEAQSVEFPPASSLNPENPEGNG

Solvent-accessible surface area (backbone atoms only — not comparable to full-atom values): 4282 Å² total; per-residue (Å²): 130,70,82,53,66,45,77,42,81,42,62,53,44,80,42,48,34,50,40,55,66,58,38,91,53,67,65,33,55,70,64,57,36,71,94,67,87,51,70,62,45,82,45,79,36,94,52,68,46,77,44,77,38,74,20,63,80,74,49,40,72,92,48,74,79,72,85,128